Protein AF-A0A6G2D707-F1 (afdb_monomer)

Foldseek 3Di:
DLVVCPPPQEDEAEACFLQPVVQVNVVVNHHYDYDHDDVVSVVSNVVVCVVVVHDDDDDDDDDDDDDPPD

Solvent-accessible surface area (backbone atoms only — not comparable to full-atom values): 4559 Å² total; per-residue (Å²): 118,76,76,82,53,67,94,49,62,69,44,82,40,79,69,40,52,60,25,64,64,57,46,54,43,43,75,73,68,33,46,76,51,74,41,67,86,53,66,70,27,52,55,39,22,53,53,51,29,54,76,69,74,46,88,83,80,91,79,76,89,78,82,88,80,82,81,86,85,125

pLDDT: mean 92.18, std 8.36, range [57.31, 97.88]

Structure (mmCIF, N/CA/C/O backbone):
data_AF-A0A6G2D707-F1
#
_entry.id   AF-A0A6G2D707-F1
#
loop_
_atom_site.group_PDB
_atom_site.id
_atom_site.type_symbol
_atom_site.label_atom_id
_atom_site.label_alt_id
_atom_site.label_comp_id
_atom_site.label_asym_id
_atom_site.label_entity_id
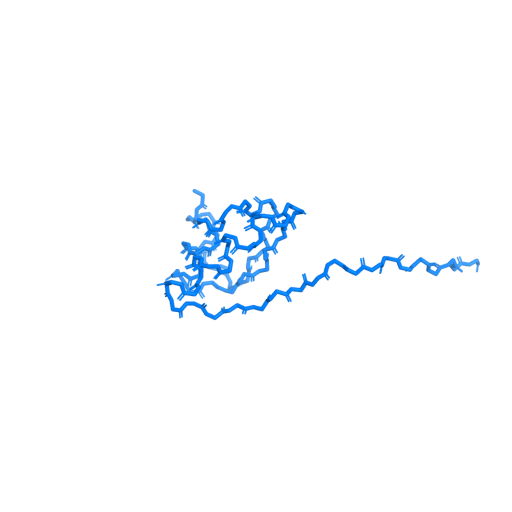_atom_site.label_seq_id
_atom_site.pdbx_PDB_ins_code
_atom_site.Cartn_x
_atom_site.Cartn_y
_atom_site.Cartn_z
_atom_site.occupancy
_atom_site.B_iso_or_equiv
_atom_site.auth_seq_id
_atom_site.auth_comp_id
_atom_site.auth_asym_id
_atom_site.auth_atom_id
_atom_site.pdbx_PDB_model_num
ATOM 1 N N . MET A 1 1 ? 2.279 14.193 9.681 1.00 57.31 1 MET A N 1
ATOM 2 C CA . MET A 1 1 ? 1.888 13.934 8.281 1.00 57.31 1 MET A CA 1
ATOM 3 C C . MET A 1 1 ? 0.522 13.262 8.192 1.00 57.31 1 MET A C 1
ATOM 5 O O . MET A 1 1 ? -0.355 13.869 7.604 1.00 57.31 1 MET A O 1
ATOM 9 N N . SER A 1 2 ? 0.271 12.112 8.834 1.00 67.81 2 SER A N 1
ATOM 10 C CA . SER A 1 2 ? -1.029 11.414 8.712 1.00 67.81 2 SER A CA 1
ATOM 11 C C . SER A 1 2 ? -2.269 12.245 9.081 1.00 67.81 2 SER A C 1
ATOM 13 O O . SER A 1 2 ? -3.294 12.130 8.432 1.00 67.81 2 SER A O 1
ATOM 15 N N . GLN A 1 3 ? 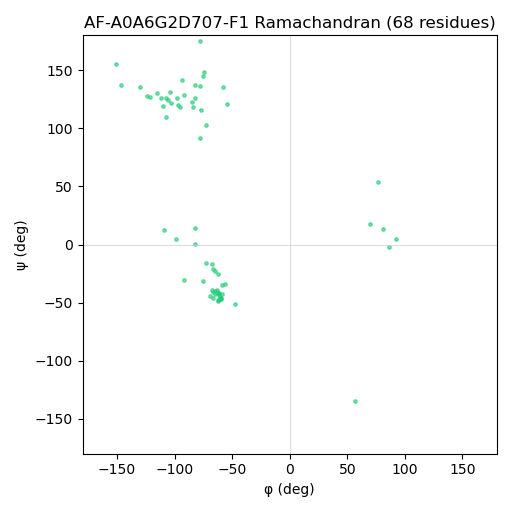-2.178 13.155 10.055 1.00 82.31 3 GLN A N 1
ATOM 16 C CA . GLN A 1 3 ? -3.331 13.976 10.461 1.00 82.31 3 GLN A CA 1
ATOM 17 C C . GLN A 1 3 ? -3.816 14.975 9.396 1.00 82.31 3 GLN A C 1
ATOM 19 O O . GLN A 1 3 ? -4.957 15.420 9.460 1.00 82.31 3 GLN A O 1
ATOM 24 N N . GLN A 1 4 ? -2.970 15.346 8.427 1.00 87.69 4 GLN A N 1
ATOM 25 C CA . GLN A 1 4 ? -3.325 16.332 7.394 1.00 87.69 4 GLN A CA 1
ATOM 26 C C . GLN A 1 4 ? -4.319 15.778 6.371 1.00 87.69 4 GLN A C 1
ATOM 28 O O . GLN A 1 4 ? -4.928 16.550 5.638 1.00 87.69 4 GLN A O 1
ATOM 33 N N . VAL A 1 5 ? -4.470 14.454 6.327 1.00 90.00 5 VAL A N 1
ATOM 34 C CA . VAL A 1 5 ? -5.356 13.758 5.394 1.00 90.00 5 VAL A CA 1
ATOM 35 C C . VAL A 1 5 ? -6.577 13.145 6.087 1.00 90.00 5 VAL A C 1
ATOM 37 O O . VAL A 1 5 ? -7.318 12.366 5.491 1.00 90.00 5 VAL A O 1
ATOM 40 N N . AS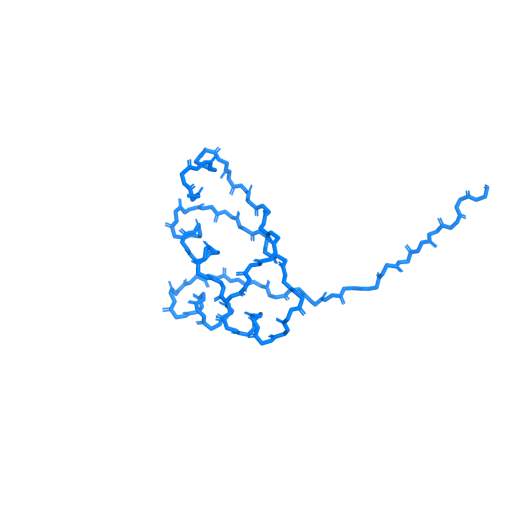N A 1 6 ? -6.825 13.524 7.344 1.00 89.88 6 ASN A N 1
ATOM 41 C CA . ASN A 1 6 ? -8.044 13.144 8.046 1.00 89.88 6 ASN A CA 1
ATOM 42 C C . ASN A 1 6 ? -9.279 13.631 7.271 1.00 89.88 6 ASN A C 1
ATOM 44 O O . ASN A 1 6 ? -9.334 14.780 6.836 1.00 89.88 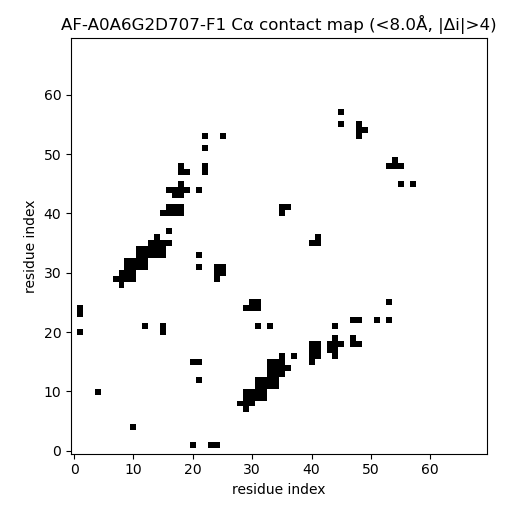6 ASN A O 1
ATOM 48 N N . GLY A 1 7 ? -10.284 12.764 7.143 1.00 91.25 7 GLY A N 1
ATOM 49 C CA . GLY A 1 7 ? -11.522 13.058 6.414 1.00 91.25 7 GLY A CA 1
ATOM 50 C C . GLY A 1 7 ? -11.467 12.786 4.908 1.00 91.25 7 GLY A C 1
ATOM 51 O O . GLY A 1 7 ? -12.483 12.953 4.243 1.00 91.25 7 GLY A O 1
ATOM 52 N N . PHE A 1 8 ? -10.324 12.349 4.370 1.00 95.06 8 PHE A N 1
ATOM 53 C CA . PHE A 1 8 ? -10.236 11.831 3.006 1.00 95.06 8 PHE A CA 1
ATOM 54 C C . PHE A 1 8 ? -10.290 10.305 3.016 1.00 95.06 8 PHE A C 1
ATOM 56 O O . PHE A 1 8 ? -9.475 9.663 3.670 1.00 95.06 8 PHE A O 1
ATOM 63 N N . ASP A 1 9 ? -11.206 9.713 2.256 1.00 93.88 9 ASP A N 1
ATOM 64 C CA . ASP A 1 9 ? -11.343 8.251 2.209 1.00 93.88 9 ASP A CA 1
ATOM 65 C C . ASP A 1 9 ? -10.237 7.581 1.380 1.00 93.88 9 ASP A C 1
ATOM 67 O O . ASP A 1 9 ? -9.830 6.457 1.677 1.00 93.88 9 ASP A O 1
ATOM 71 N N . LEU A 1 10 ? -9.735 8.276 0.351 1.00 96.88 10 LEU A N 1
ATOM 72 C CA . LEU A 1 10 ? -8.734 7.778 -0.591 1.00 96.88 10 LEU A CA 1
ATOM 73 C C . LEU A 1 10 ? -7.485 8.662 -0.597 1.00 96.88 10 LEU A C 1
ATOM 75 O O . LEU A 1 10 ? -7.572 9.8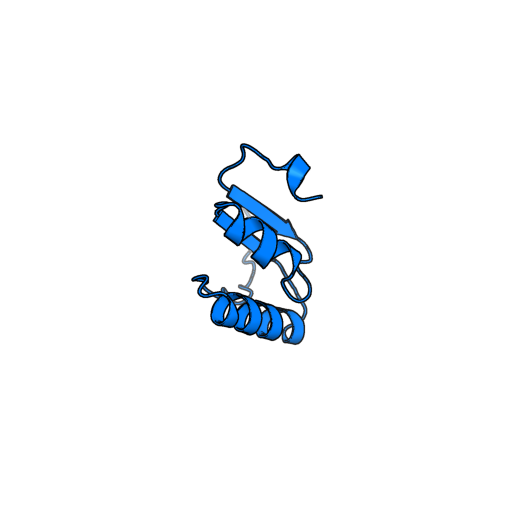66 -0.837 1.00 96.88 10 LEU A O 1
ATOM 79 N N . ILE A 1 11 ? -6.321 8.043 -0.405 1.00 96.56 11 ILE A N 1
ATOM 80 C CA . ILE A 1 11 ? -5.017 8.708 -0.388 1.00 96.56 11 ILE A CA 1
ATOM 81 C C . ILE A 1 11 ? -4.158 8.225 -1.555 1.00 96.56 11 ILE A C 1
ATOM 83 O O . ILE A 1 11 ? -3.981 7.023 -1.749 1.00 96.56 11 ILE A O 1
ATOM 87 N N . LEU A 1 12 ? -3.577 9.169 -2.298 1.00 96.75 12 LEU A N 1
ATOM 88 C CA . LEU A 1 12 ? -2.467 8.902 -3.211 1.00 96.75 12 LEU A CA 1
ATOM 89 C C . LEU A 1 12 ? -1.153 9.211 -2.491 1.00 96.75 12 LEU A C 1
ATOM 91 O O . LEU A 1 12 ? -0.898 10.351 -2.108 1.00 96.75 12 LEU A O 1
ATOM 95 N N . GLU A 1 13 ? -0.315 8.197 -2.330 1.00 95.94 13 GLU A N 1
ATOM 96 C CA . GLU A 1 13 ? 1.002 8.308 -1.712 1.00 95.94 13 GLU A CA 1
ATOM 97 C C . GLU A 1 13 ? 2.081 8.112 -2.783 1.00 95.94 13 GLU A C 1
ATOM 99 O O . GLU A 1 13 ? 2.154 7.060 -3.414 1.00 95.94 13 GLU A O 1
ATOM 104 N N . ILE A 1 14 ? 2.927 9.122 -3.004 1.00 95.88 14 ILE A N 1
ATOM 105 C CA . ILE A 1 14 ? 4.027 9.073 -3.980 1.00 95.88 14 ILE A CA 1
ATOM 106 C C . ILE A 1 14 ? 5.352 8.966 -3.223 1.00 95.88 14 ILE A C 1
ATOM 108 O O . ILE A 1 14 ? 5.637 9.807 -2.373 1.00 95.88 14 ILE A O 1
ATOM 112 N N . GLY A 1 15 ? 6.165 7.959 -3.552 1.00 95.56 15 GLY A N 1
ATOM 113 C CA . GLY A 1 15 ? 7.421 7.676 -2.852 1.00 95.56 15 GLY A CA 1
ATOM 114 C C . GLY A 1 15 ? 7.180 6.982 -1.512 1.00 95.56 15 GLY A C 1
ATOM 115 O O . GLY A 1 15 ? 7.621 7.462 -0.469 1.00 95.56 15 GLY A O 1
ATOM 116 N N . ALA A 1 16 ? 6.433 5.875 -1.535 1.00 94.62 16 ALA A N 1
ATOM 117 C CA . ALA A 1 16 ? 5.980 5.179 -0.328 1.00 94.62 16 ALA A CA 1
ATOM 118 C C . ALA A 1 16 ? 7.110 4.514 0.486 1.00 94.62 16 ALA A C 1
ATOM 120 O O . ALA A 1 16 ? 6.919 4.177 1.662 1.00 94.62 16 ALA A O 1
ATOM 121 N N . GLY A 1 17 ? 8.294 4.320 -0.106 1.00 97.12 17 GLY A N 1
ATOM 122 C CA . GLY A 1 17 ? 9.424 3.686 0.560 1.00 97.12 17 GLY A CA 1
ATOM 123 C C . GLY A 1 17 ? 9.068 2.289 1.078 1.00 97.12 17 GLY A C 1
ATOM 124 O O . GLY A 1 17 ? 8.443 1.491 0.388 1.00 97.12 17 GLY A O 1
ATOM 125 N N . ASP A 1 18 ? 9.448 1.974 2.319 1.00 97.00 18 ASP A N 1
ATOM 126 C CA . ASP A 1 18 ? 9.214 0.656 2.932 1.00 97.00 18 ASP A CA 1
ATOM 127 C C . ASP A 1 18 ? 7.806 0.466 3.541 1.00 97.00 18 ASP A C 1
ATOM 129 O O . ASP A 1 18 ? 7.594 -0.458 4.341 1.00 97.00 18 ASP A O 1
ATOM 133 N N . GLY A 1 19 ? 6.861 1.357 3.221 1.00 96.50 19 GLY A N 1
ATOM 134 C CA . GLY A 1 19 ? 5.438 1.196 3.524 1.00 96.50 19 GLY A CA 1
ATOM 135 C C . GLY A 1 19 ? 5.011 1.556 4.949 1.00 96.50 19 GLY A C 1
ATOM 136 O O . GLY A 1 19 ? 3.916 1.187 5.378 1.00 96.50 19 GLY A O 1
ATOM 137 N N . ARG A 1 20 ? 5.851 2.240 5.740 1.00 96.62 20 ARG A N 1
ATOM 138 C CA . ARG A 1 20 ? 5.486 2.654 7.117 1.00 96.62 20 ARG A CA 1
ATOM 139 C C . ARG A 1 20 ? 4.296 3.604 7.142 1.00 96.62 20 ARG A C 1
ATOM 141 O O . ARG A 1 20 ? 3.379 3.405 7.936 1.00 96.62 20 ARG A O 1
ATOM 148 N N . ALA A 1 21 ? 4.336 4.630 6.295 1.00 95.44 21 ALA A N 1
ATOM 149 C CA . ALA A 1 21 ? 3.268 5.614 6.195 1.00 95.44 21 ALA A CA 1
ATOM 150 C C . ALA A 1 21 ? 2.007 4.981 5.591 1.00 95.44 21 ALA A C 1
ATOM 152 O O . ALA A 1 21 ? 0.946 5.096 6.200 1.00 95.44 21 ALA A O 1
ATOM 153 N N . THR A 1 22 ? 2.148 4.190 4.523 1.00 96.56 22 THR A N 1
ATOM 154 C CA . THR A 1 22 ? 1.075 3.357 3.957 1.00 96.56 22 THR A CA 1
ATOM 155 C C . THR A 1 22 ? 0.339 2.545 5.024 1.00 96.56 22 THR A C 1
ATOM 157 O O . THR A 1 22 ? -0.883 2.603 5.129 1.00 96.56 22 THR A O 1
ATOM 160 N N . CYS A 1 23 ? 1.076 1.812 5.865 1.00 96.44 23 CYS A N 1
ATOM 161 C CA . CYS A 1 23 ? 0.486 0.979 6.908 1.00 96.44 23 CYS A CA 1
ATOM 162 C C . CYS A 1 23 ? -0.219 1.809 7.991 1.00 96.44 23 CYS A C 1
ATOM 164 O O . CYS A 1 23 ? -1.309 1.441 8.431 1.00 96.44 23 CYS A O 1
ATOM 166 N N . LEU A 1 24 ? 0.376 2.931 8.409 1.00 95.44 24 LEU A N 1
ATOM 167 C CA . LEU A 1 24 ? -0.246 3.841 9.370 1.00 95.44 24 LEU A CA 1
ATOM 168 C C . LEU A 1 24 ? -1.574 4.391 8.835 1.00 95.44 24 LEU A C 1
ATOM 170 O O . LEU A 1 24 ? -2.567 4.368 9.556 1.00 95.44 24 LEU A O 1
ATOM 174 N N . LEU A 1 25 ? -1.592 4.846 7.581 1.00 95.38 25 LEU A N 1
ATOM 175 C CA . LEU A 1 25 ? 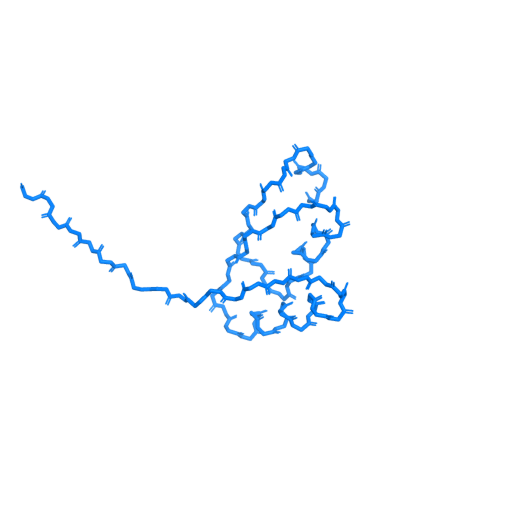-2.786 5.382 6.928 1.00 95.38 25 LEU A CA 1
ATOM 176 C C . LEU A 1 25 ? -3.864 4.302 6.758 1.00 95.38 25 LEU A C 1
ATOM 178 O O . LEU A 1 25 ? -5.028 4.541 7.069 1.00 95.38 25 LEU A O 1
ATOM 182 N N . ALA A 1 26 ? -3.485 3.084 6.363 1.00 95.44 26 ALA A N 1
ATOM 183 C CA . ALA A 1 26 ? -4.427 1.969 6.241 1.00 95.44 26 ALA A CA 1
ATOM 184 C C . ALA A 1 26 ? -5.079 1.622 7.588 1.00 95.44 26 ALA A C 1
ATOM 186 O O . ALA A 1 26 ? -6.290 1.433 7.672 1.00 95.44 26 ALA A O 1
ATOM 187 N N . LYS A 1 27 ? -4.297 1.609 8.675 1.00 94.44 27 LYS A N 1
ATOM 188 C CA . LYS A 1 27 ? -4.813 1.393 10.039 1.00 94.44 27 LYS A CA 1
ATOM 189 C C . LYS A 1 27 ? -5.750 2.499 10.520 1.00 94.44 27 LYS A C 1
ATOM 191 O O . LYS A 1 27 ? -6.548 2.264 11.421 1.00 94.44 27 LYS A O 1
ATOM 196 N N . GLN A 1 28 ? -5.652 3.691 9.941 1.00 94.12 28 GLN A N 1
ATOM 197 C CA . GLN A 1 28 ? -6.565 4.802 10.206 1.00 94.12 28 GLN A CA 1
ATOM 198 C C . GLN A 1 28 ? -7.868 4.712 9.393 1.00 94.12 28 GLN A C 1
ATOM 200 O O . GLN A 1 28 ? -8.734 5.565 9.552 1.00 94.12 28 GLN A O 1
ATOM 205 N N . GLY A 1 29 ? -8.035 3.666 8.576 1.00 94.31 29 GLY A N 1
ATOM 206 C CA . GLY A 1 29 ? -9.251 3.405 7.806 1.00 94.31 29 GLY A CA 1
ATOM 207 C C . GLY A 1 29 ? -9.240 3.990 6.396 1.00 94.31 29 GLY A C 1
ATOM 208 O O . GLY A 1 29 ? -10.244 3.889 5.696 1.00 94.31 29 GLY A O 1
ATOM 209 N N . HIS A 1 30 ? -8.123 4.576 5.960 1.00 96.38 30 HIS A N 1
ATOM 210 C CA . HIS A 1 30 ? -7.997 5.094 4.603 1.00 96.38 30 HIS A CA 1
ATOM 211 C C . HIS A 1 30 ? -7.810 3.959 3.589 1.00 96.38 30 HIS A C 1
ATOM 213 O O . HIS A 1 30 ? -7.104 2.982 3.847 1.00 96.38 30 HIS A O 1
ATOM 219 N N . SER A 1 31 ? -8.370 4.134 2.395 1.00 96.62 31 SER A N 1
ATOM 220 C CA . SER A 1 31 ? -7.927 3.419 1.196 1.00 96.62 31 SER A CA 1
ATOM 221 C C . SER A 1 31 ? -6.712 4.136 0.614 1.00 96.62 31 SER A C 1
ATOM 223 O O . SER A 1 31 ? -6.694 5.365 0.550 1.00 96.62 31 SER A O 1
ATOM 225 N N . ILE A 1 32 ? -5.685 3.400 0.186 1.00 96.94 32 ILE A N 1
ATOM 226 C CA . ILE A 1 32 ? -4.436 4.002 -0.301 1.00 96.94 32 ILE A CA 1
ATOM 227 C C . ILE A 1 32 ? -4.038 3.417 -1.652 1.00 96.94 32 ILE A C 1
ATOM 229 O O . ILE A 1 32 ? -4.049 2.202 -1.847 1.00 96.94 32 ILE A O 1
ATOM 233 N N . VAL A 1 33 ? -3.630 4.299 -2.562 1.00 97.25 33 VAL A N 1
ATOM 234 C CA . VAL A 1 33 ? -2.841 3.967 -3.748 1.00 97.25 33 VAL A CA 1
ATOM 235 C C . VAL A 1 33 ? -1.427 4.484 -3.509 1.00 97.25 33 VAL A C 1
ATOM 237 O O . VAL A 1 33 ? -1.197 5.691 -3.490 1.00 97.25 33 VAL A O 1
ATOM 240 N N . SER A 1 34 ? -0.485 3.567 -3.312 1.00 96.38 34 SER A N 1
ATOM 241 C CA . SER A 1 34 ? 0.923 3.888 -3.069 1.00 96.38 34 SER A CA 1
ATOM 242 C C . SER A 1 34 ? 1.754 3.637 -4.322 1.00 96.38 34 SER A C 1
ATOM 244 O O . SER A 1 34 ? 1.674 2.566 -4.925 1.00 96.38 34 SER A O 1
ATOM 246 N N . VAL A 1 35 ? 2.576 4.613 -4.700 1.00 96.75 35 VAL A N 1
ATOM 247 C CA . VAL A 1 35 ? 3.492 4.543 -5.841 1.00 96.75 35 VAL A CA 1
ATOM 248 C C . VAL A 1 35 ? 4.926 4.528 -5.332 1.00 96.75 35 VAL A C 1
ATOM 250 O O . VAL A 1 35 ? 5.348 5.413 -4.589 1.00 96.75 35 VAL A O 1
ATOM 253 N N . GLU A 1 36 ? 5.686 3.529 -5.765 1.00 96.44 36 GLU A N 1
ATOM 254 C CA . GLU A 1 36 ? 7.093 3.355 -5.420 1.00 96.44 36 GLU A CA 1
ATOM 255 C C . GLU A 1 36 ? 7.832 2.728 -6.607 1.00 96.44 36 GLU A C 1
ATOM 257 O O . GLU A 1 36 ? 7.311 1.826 -7.267 1.00 96.44 36 GLU A O 1
ATOM 262 N N . GLU A 1 37 ? 9.031 3.229 -6.906 1.00 95.06 37 GLU A N 1
ATOM 263 C CA . GLU A 1 37 ? 9.830 2.751 -8.037 1.00 95.06 37 GLU A CA 1
ATOM 264 C C . GLU A 1 37 ? 10.791 1.630 -7.649 1.00 95.06 37 GLU A C 1
ATOM 266 O O . GLU A 1 37 ? 11.075 0.763 -8.474 1.00 95.06 37 GLU A O 1
ATOM 271 N N . ASN A 1 38 ? 11.279 1.628 -6.406 1.00 95.50 38 ASN A N 1
ATOM 272 C CA . ASN A 1 38 ? 12.255 0.664 -5.938 1.00 95.50 38 ASN A CA 1
ATOM 273 C C . ASN A 1 38 ? 11.571 -0.687 -5.642 1.00 95.50 38 ASN A C 1
ATOM 275 O O . ASN A 1 38 ? 10.790 -0.787 -4.689 1.00 95.50 38 AS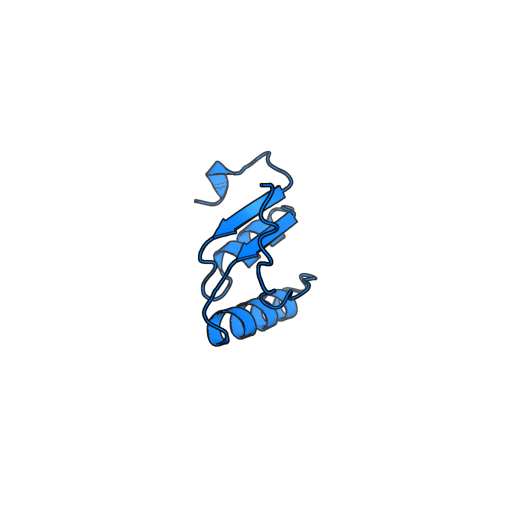N A O 1
ATOM 279 N N . PRO A 1 39 ? 11.898 -1.767 -6.380 1.00 94.56 39 PRO A N 1
ATOM 280 C CA . PRO A 1 39 ? 11.277 -3.074 -6.176 1.00 94.56 39 PRO A CA 1
ATOM 281 C C . PRO A 1 39 ? 11.464 -3.630 -4.762 1.00 94.56 39 PRO A C 1
ATOM 283 O O . PRO A 1 39 ? 10.543 -4.235 -4.222 1.00 94.56 39 PRO A O 1
ATOM 286 N N . TYR A 1 40 ? 12.612 -3.366 -4.133 1.00 97.00 40 TYR A N 1
ATOM 287 C CA . TYR A 1 40 ? 12.876 -3.795 -2.759 1.00 97.00 40 TYR A CA 1
ATOM 288 C C . TYR A 1 40 ? 11.915 -3.136 -1.758 1.00 97.00 40 TYR A C 1
ATOM 290 O O . TYR A 1 40 ? 11.438 -3.774 -0.820 1.00 97.00 40 TYR A O 1
ATOM 298 N N . CYS A 1 41 ? 11.606 -1.857 -1.968 1.00 97.69 41 CYS A N 1
ATOM 299 C CA . CYS A 1 41 ? 10.655 -1.107 -1.155 1.00 97.69 41 CYS A CA 1
ATOM 300 C C . CYS A 1 41 ? 9.219 -1.625 -1.337 1.00 97.69 41 CYS A C 1
ATOM 302 O O . CYS A 1 41 ? 8.494 -1.778 -0.351 1.00 97.69 41 CYS A O 1
ATOM 304 N N . LEU A 1 42 ? 8.837 -1.986 -2.567 1.00 96.31 42 LEU A N 1
ATOM 305 C CA . LEU A 1 42 ? 7.556 -2.642 -2.849 1.00 96.31 42 LEU A CA 1
ATOM 306 C C . LEU A 1 42 ? 7.425 -3.975 -2.096 1.00 96.31 42 LEU A C 1
ATOM 308 O O . LEU A 1 42 ? 6.420 -4.197 -1.421 1.00 96.31 42 LEU A O 1
ATOM 312 N N . ASP A 1 43 ? 8.459 -4.822 -2.133 1.00 97.00 43 ASP A N 1
ATOM 313 C CA . ASP A 1 43 ? 8.463 -6.106 -1.418 1.00 97.00 43 ASP A CA 1
ATOM 314 C C . ASP A 1 43 ? 8.349 -5.905 0.102 1.00 97.00 43 ASP A C 1
ATOM 316 O O . ASP A 1 43 ? 7.613 -6.615 0.793 1.00 97.00 43 ASP A O 1
ATOM 320 N N . LYS A 1 44 ? 9.063 -4.910 0.648 1.00 97.88 44 LYS A N 1
ATOM 321 C CA . LYS A 1 44 ? 8.990 -4.562 2.075 1.00 97.88 44 LYS A CA 1
ATOM 322 C C . LYS A 1 44 ? 7.622 -4.035 2.479 1.00 97.88 44 LYS A C 1
ATOM 324 O O . LYS A 1 44 ? 7.137 -4.400 3.550 1.00 97.88 44 LYS A O 1
ATOM 329 N N . THR A 1 45 ? 7.002 -3.225 1.632 1.00 97.38 45 THR A N 1
ATOM 330 C CA . THR A 1 45 ? 5.648 -2.716 1.854 1.00 97.38 45 THR A CA 1
ATOM 331 C C . THR A 1 45 ? 4.647 -3.865 1.906 1.00 97.38 45 THR A C 1
ATOM 333 O O . THR A 1 45 ? 3.894 -3.968 2.870 1.00 97.38 45 THR A O 1
ATOM 336 N N . GLU A 1 46 ? 4.692 -4.789 0.944 1.00 96.88 46 GLU A N 1
ATOM 337 C CA . GLU A 1 46 ? 3.807 -5.960 0.911 1.00 96.88 46 GLU A CA 1
ATOM 338 C C . GLU A 1 46 ? 3.978 -6.850 2.153 1.00 96.88 46 GLU A C 1
ATOM 340 O O . GLU A 1 46 ? 2.996 -7.222 2.799 1.00 96.88 46 GLU A O 1
ATOM 345 N N . GLN A 1 47 ? 5.225 -7.129 2.552 1.00 97.44 47 GLN A N 1
ATOM 346 C CA . GLN A 1 47 ? 5.523 -7.870 3.784 1.00 97.44 47 GLN A CA 1
ATOM 347 C C . GLN A 1 47 ? 4.956 -7.173 5.025 1.00 97.44 47 GLN A C 1
ATOM 349 O O . GLN A 1 47 ? 4.391 -7.835 5.896 1.00 97.44 47 GLN A O 1
ATOM 354 N N . ARG A 1 48 ? 5.093 -5.844 5.108 1.00 97.25 48 ARG A N 1
ATOM 355 C CA . ARG A 1 48 ? 4.606 -5.040 6.233 1.00 97.25 48 ARG A CA 1
ATOM 356 C C . ARG A 1 48 ? 3.080 -5.038 6.302 1.00 97.25 48 ARG A C 1
ATOM 358 O O . ARG A 1 48 ? 2.541 -5.281 7.374 1.00 97.25 48 ARG A O 1
ATOM 365 N N . LEU A 1 49 ? 2.392 -4.827 5.179 1.00 96.81 49 LEU A N 1
ATOM 366 C CA . LEU A 1 49 ? 0.927 -4.884 5.116 1.00 96.81 49 LEU A CA 1
ATOM 367 C C . LEU A 1 49 ? 0.415 -6.266 5.536 1.00 96.81 49 LEU A C 1
ATOM 369 O O . LEU A 1 49 ? -0.457 -6.364 6.398 1.00 96.81 49 LEU A O 1
ATOM 373 N N . LYS A 1 50 ? 1.030 -7.335 5.018 1.00 97.06 50 LYS A N 1
ATOM 374 C CA . LYS A 1 50 ? 0.686 -8.715 5.379 1.00 97.06 50 LYS A CA 1
ATOM 375 C C . LYS A 1 50 ? 0.898 -9.006 6.866 1.00 97.06 50 LYS A C 1
ATOM 377 O O . LYS A 1 50 ? 0.041 -9.634 7.481 1.00 97.06 50 LYS A O 1
ATOM 382 N N . ALA A 1 51 ? 2.014 -8.557 7.445 1.00 97.56 51 ALA A N 1
ATOM 383 C CA . ALA A 1 51 ? 2.307 -8.731 8.871 1.00 97.56 51 ALA A CA 1
ATOM 384 C C . ALA A 1 51 ? 1.289 -8.020 9.779 1.00 97.56 51 ALA A C 1
ATOM 386 O O . ALA A 1 51 ? 1.082 -8.432 10.915 1.00 97.56 51 ALA A O 1
ATOM 387 N N . GLU A 1 52 ? 0.643 -6.979 9.262 1.00 96.75 52 GLU A N 1
ATOM 388 C CA . GLU A 1 52 ? -0.333 -6.150 9.968 1.00 96.75 52 GLU A CA 1
ATOM 389 C C . GLU A 1 52 ? -1.784 -6.553 9.654 1.00 96.75 52 GLU A C 1
ATOM 391 O O . GLU A 1 52 ? -2.722 -5.892 10.094 1.00 96.75 52 GLU A O 1
ATOM 396 N N . GLY A 1 53 ? -1.983 -7.636 8.889 1.00 97.31 53 GLY A N 1
ATOM 397 C CA . GLY A 1 53 ? -3.306 -8.128 8.496 1.00 97.31 53 GLY A CA 1
ATOM 398 C C . GLY A 1 53 ? -4.039 -7.228 7.497 1.00 97.31 53 GLY A C 1
ATOM 399 O O . GLY A 1 53 ? -5.253 -7.347 7.346 1.00 97.31 53 GLY A O 1
ATOM 400 N N . ILE A 1 54 ? -3.324 -6.329 6.818 1.00 97.06 54 ILE A N 1
ATOM 401 C CA . ILE A 1 54 ? -3.891 -5.380 5.860 1.00 97.06 54 ILE A CA 1
ATOM 402 C C . ILE A 1 54 ? -3.852 -6.003 4.467 1.00 97.06 54 ILE A C 1
ATOM 404 O O . ILE A 1 54 ? -2.810 -6.470 4.002 1.00 97.06 54 ILE A O 1
ATOM 408 N N . GLN A 1 55 ? -4.996 -5.995 3.787 1.00 94.12 55 GLN A N 1
ATOM 409 C CA . GLN A 1 55 ? -5.099 -6.462 2.409 1.00 94.12 55 GLN A CA 1
ATOM 410 C C . GLN A 1 55 ? -4.557 -5.403 1.445 1.00 94.12 55 GLN A C 1
ATOM 412 O O . GLN A 1 55 ? -4.848 -4.217 1.576 1.00 94.12 55 GLN A O 1
ATOM 417 N N . GLY A 1 56 ? -3.782 -5.841 0.456 1.00 92.88 56 GLY A N 1
ATOM 418 C CA . GLY A 1 56 ? -3.230 -4.985 -0.586 1.00 92.88 56 GLY A CA 1
ATOM 419 C C . GLY A 1 56 ? -3.032 -5.765 -1.879 1.00 92.88 56 GLY A C 1
ATOM 420 O O . GLY A 1 56 ? -2.909 -6.989 -1.861 1.00 92.88 56 GLY A O 1
ATOM 421 N N . THR A 1 57 ? -3.022 -5.054 -3.004 1.00 95.62 57 THR A N 1
ATOM 422 C CA . THR A 1 57 ? -2.728 -5.622 -4.326 1.00 95.62 57 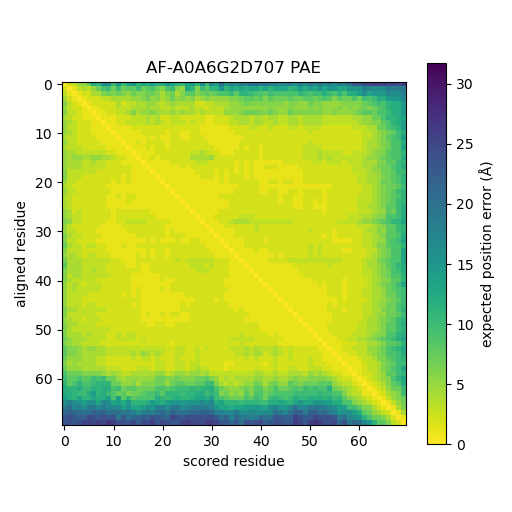THR A CA 1
ATOM 423 C C . THR A 1 57 ? -1.574 -4.856 -4.949 1.00 95.62 57 THR A C 1
ATOM 425 O O . THR A 1 57 ? -1.617 -3.631 -5.044 1.00 95.62 57 THR A O 1
ATOM 428 N N . ARG A 1 58 ? -0.544 -5.578 -5.396 1.00 94.81 58 ARG A N 1
ATOM 429 C CA . ARG A 1 58 ? 0.565 -4.992 -6.146 1.00 94.81 58 ARG A CA 1
ATOM 430 C C . ARG A 1 58 ? 0.185 -4.858 -7.614 1.00 94.81 58 ARG A C 1
ATOM 432 O O . ARG A 1 58 ? -0.165 -5.842 -8.261 1.00 94.81 58 ARG A O 1
ATOM 439 N N . ILE A 1 59 ? 0.325 -3.649 -8.146 1.00 93.69 59 ILE A N 1
ATOM 440 C CA . ILE A 1 59 ? 0.198 -3.377 -9.577 1.00 93.69 59 ILE A CA 1
ATOM 441 C C . ILE A 1 59 ? 1.603 -3.144 -10.129 1.00 93.69 59 ILE A C 1
ATOM 443 O O . ILE A 1 59 ? 2.348 -2.302 -9.630 1.00 93.69 59 ILE A O 1
ATOM 447 N N . ASN A 1 60 ? 1.981 -3.915 -11.146 1.00 89.50 60 ASN A N 1
ATOM 448 C CA . ASN A 1 60 ? 3.262 -3.729 -11.818 1.00 89.50 60 ASN A CA 1
ATOM 449 C C . ASN A 1 60 ? 3.213 -2.497 -12.722 1.00 89.50 60 ASN A C 1
ATOM 451 O O . ASN A 1 60 ? 2.172 -2.179 -13.297 1.00 89.50 60 ASN A O 1
ATOM 455 N N . ARG A 1 61 ? 4.357 -1.822 -12.877 1.00 86.31 61 ARG A N 1
ATOM 456 C CA . ARG A 1 61 ? 4.484 -0.688 -13.797 1.00 86.31 61 ARG A CA 1
ATOM 457 C C . ARG A 1 61 ? 4.050 -1.116 -15.206 1.00 86.31 61 ARG A C 1
ATOM 459 O O . ARG A 1 61 ? 4.629 -2.035 -15.782 1.00 86.31 61 ARG A O 1
ATOM 466 N N . GLY A 1 62 ? 3.043 -0.430 -15.742 1.00 85.19 62 GLY A N 1
ATOM 467 C CA . GLY A 1 62 ? 2.613 -0.572 -17.131 1.00 85.19 62 GLY A CA 1
ATOM 468 C C . GLY A 1 62 ? 3.533 0.168 -18.104 1.00 85.19 62 GLY A C 1
ATOM 469 O O . GLY A 1 62 ? 4.450 0.887 -17.702 1.00 85.19 62 GLY A O 1
ATOM 470 N N . LYS A 1 63 ? 3.275 0.007 -19.402 1.00 87.00 63 LYS A N 1
ATOM 471 C CA . LYS A 1 63 ? 3.855 0.857 -20.447 1.00 87.00 63 LYS A CA 1
ATOM 472 C C . LYS A 1 63 ? 2.883 1.995 -20.743 1.00 87.00 63 LYS A C 1
ATOM 474 O O . LYS A 1 63 ? 1.677 1.775 -20.736 1.00 87.00 63 LYS A O 1
ATOM 479 N N . LEU A 1 64 ? 3.411 3.192 -20.977 1.00 85.56 64 LEU A N 1
ATOM 480 C CA . LEU A 1 64 ? 2.622 4.291 -21.524 1.00 85.56 64 LEU A CA 1
ATOM 481 C C . LEU A 1 64 ? 2.624 4.150 -23.045 1.00 85.56 64 LEU A C 1
ATOM 483 O O . LEU A 1 64 ? 3.692 4.111 -23.657 1.00 85.56 64 LEU A O 1
ATOM 487 N N . GLU A 1 65 ? 1.437 4.057 -23.628 1.00 86.81 65 GLU A N 1
ATOM 488 C CA . GLU A 1 65 ? 1.219 4.168 -25.066 1.00 86.81 65 GLU A CA 1
ATOM 489 C C . GLU A 1 65 ? 0.645 5.563 -25.311 1.00 86.81 65 GLU A C 1
ATOM 491 O O . GLU A 1 65 ? -0.348 5.948 -24.694 1.00 86.81 65 GLU A O 1
ATOM 496 N N . TYR A 1 66 ? 1.323 6.353 -26.138 1.00 82.38 66 TYR A N 1
ATOM 497 C CA . TYR A 1 66 ? 0.836 7.663 -26.549 1.00 82.38 66 TYR A CA 1
ATOM 498 C C . TYR A 1 66 ? 0.163 7.495 -27.907 1.00 82.38 66 TYR A C 1
ATOM 500 O O . TYR A 1 66 ? 0.814 7.073 -28.861 1.00 82.38 66 TYR A O 1
ATOM 508 N N . GLU A 1 67 ? -1.125 7.812 -27.995 1.00 79.44 67 GLU A N 1
ATOM 509 C CA . GLU A 1 67 ? -1.789 7.972 -29.286 1.00 79.44 67 GLU A CA 1
ATOM 510 C C . GLU A 1 67 ? -1.523 9.393 -29.789 1.00 79.44 67 GLU A C 1
ATOM 512 O O . GLU A 1 67 ? -1.884 10.379 -29.142 1.00 79.44 67 GLU A O 1
ATOM 517 N N . GLU A 1 68 ? -0.851 9.513 -30.934 1.00 75.25 68 GLU A N 1
ATOM 518 C CA . GLU A 1 68 ? -0.742 10.791 -31.632 1.00 75.25 68 GLU A CA 1
ATOM 519 C C . GLU A 1 68 ? -2.103 11.116 -32.257 1.00 75.25 68 GLU A C 1
ATOM 521 O O . GLU A 1 68 ? -2.489 10.557 -33.283 1.00 75.25 68 GLU A O 1
ATOM 526 N N . HIS A 1 69 ? -2.856 12.017 -31.630 1.00 69.00 69 HIS A N 1
ATOM 527 C CA . HIS A 1 69 ? -3.977 12.674 -32.292 1.00 69.00 69 HIS A CA 1
ATOM 528 C C . HIS A 1 69 ? -3.409 13.778 -33.201 1.00 69.00 69 HIS A C 1
ATOM 530 O O . HIS A 1 69 ? -3.150 14.888 -32.733 1.00 69.00 69 HIS A O 1
ATOM 536 N N . LEU A 1 70 ? -3.140 13.426 -34.466 1.00 63.50 70 LEU A N 1
ATOM 537 C CA . LEU A 1 70 ? -2.832 14.368 -35.554 1.00 63.50 70 LEU A CA 1
ATOM 538 C C . LEU A 1 70 ? -4.060 15.202 -35.941 1.00 63.50 70 LEU A C 1
ATOM 540 O O . LEU A 1 70 ? -5.173 14.629 -35.984 1.00 63.50 70 LEU A O 1
#

Radius of gyration: 14.23 Å; Cα contacts (8 Å, |Δi|>4): 78; chains: 1; bounding box: 24×25×46 Å

Nearest PDB structures (foldseek):
  2xva-assembly3_C  TM=7.208E-01  e=2.046E-02  Escherichia coli str. K-12 substr. MG1655
  1y8c-assembly1_A  TM=7.886E-01  e=7.429E-02  Clostridium acetobutylicum ATCC 824
  7zkg-assembly1_A  TM=7.352E-01  e=5.993E-02  Streptomyces griseofuscus
  7pd7-assembly1_A  TM=7.673E-01  e=9.210E-02  Chondromyces crocatus
  3ccf-assembly1_A  TM=7.434E-01  e=7.429E-02  Trichormus variabilis ATCC 29413

Mean predicted aligned error: 4.53 Å

Organism: Streptococcus pne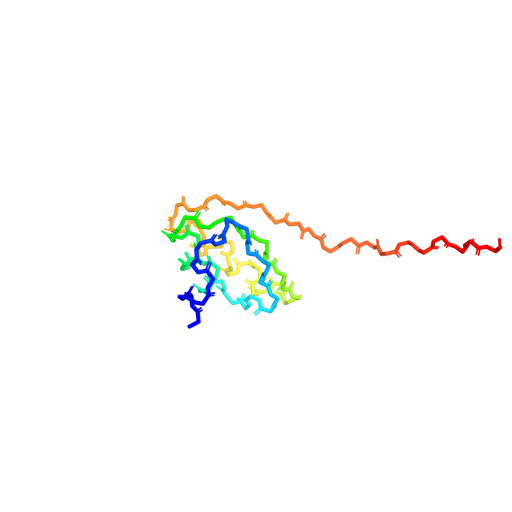umoniae (NCBI:txid1313)

Secondary structure (DSSP, 8-state):
-GGGGTT-SEEEEES-TTSHHHHHHHHTT-EEEEE---HHHHHHHHHHHHHTT---------PPPPP---

InterPro domains:
  IPR013216 Methyltransferase type 11 [PF08241] (12-57)
  IPR029063 S-adenosyl-L-methionine-dependent methyltransferase superfamily [G3DSA:3.40.50.150] (4-68)
  IPR029063 S-adenosyl-L-methionine-dependent methyltransferase superfamily [SSF53335] (5-56)

Sequence (70 aa):
MSQQVNGFDLILEIGAGDGRATCLLAKQGHSIVSVEENPYCLDKTEQRLKAEGIQGTRINRGKLEYEEHL